Protein AF-A0A0D2JZW8-F1 (afdb_monomer_lite)

Foldseek 3Di:
DDDDDDDDDDDDPDPPPPPPPPPPPPPDDDDQVRVLVVLLVVLLVVLVVLLVDLCQADPVRDGLADPVNVVLLVVLCVVCVVVVHDSVLVVLQVVLVVVSVVVSVVLNVQSVPQPHNVSNVPSDSHNVVCCCCEDCVHPPRYRSSDDSVVSVPPDD

Organism: NCBI:txid1429043

Structure (mmCIF, N/CA/C/O backbone):
data_AF-A0A0D2JZW8-F1
#
_entry.id   AF-A0A0D2JZW8-F1
#
loop_
_atom_site.group_PDB
_atom_site.id
_atom_site.type_symbol
_atom_site.label_atom_id
_atom_site.label_alt_id
_atom_site.label_comp_id
_atom_site.label_asym_id
_atom_site.label_entity_id
_atom_site.label_seq_id
_atom_site.pdbx_PDB_ins_code
_atom_site.Cartn_x
_atom_site.Cartn_y
_atom_site.Cartn_z
_atom_site.occupancy
_atom_site.B_iso_or_equiv
_atom_site.auth_seq_id
_atom_site.auth_comp_id
_atom_site.auth_asym_id
_atom_site.auth_atom_id
_atom_site.pdbx_PDB_model_num
ATOM 1 N N . MET A 1 1 ? 31.793 29.387 65.805 1.00 38.59 1 MET A N 1
ATOM 2 C CA . MET A 1 1 ? 32.118 28.558 64.625 1.00 38.59 1 MET A CA 1
ATOM 3 C C . MET A 1 1 ? 31.469 27.210 64.908 1.00 38.59 1 MET A C 1
ATOM 5 O O . MET A 1 1 ? 31.681 26.719 66.008 1.00 38.59 1 MET A O 1
ATOM 9 N N . LEU A 1 2 ? 30.451 26.780 64.154 1.00 31.92 2 LEU A N 1
ATOM 10 C CA . LEU A 1 2 ? 30.556 26.273 62.768 1.00 31.92 2 LEU A CA 1
ATOM 11 C C . LEU A 1 2 ? 31.559 25.096 62.737 1.00 31.92 2 LEU A C 1
ATOM 13 O O . LEU A 1 2 ? 32.706 25.337 63.101 1.00 31.92 2 LEU A O 1
ATOM 17 N N . ASP A 1 3 ? 31.277 23.843 62.361 1.00 39.56 3 ASP A N 1
ATOM 18 C CA . ASP A 1 3 ? 30.079 23.131 61.852 1.00 39.56 3 ASP A CA 1
ATOM 19 C C . ASP A 1 3 ? 30.325 21.589 62.016 1.00 39.56 3 ASP A C 1
ATOM 21 O O . ASP A 1 3 ? 31.426 21.223 62.424 1.00 39.56 3 ASP A O 1
ATOM 25 N N . LEU A 1 4 ? 29.439 20.599 61.774 1.00 37.00 4 LEU A N 1
ATOM 26 C CA . LEU A 1 4 ? 28.084 20.517 61.186 1.00 37.00 4 LEU A CA 1
ATOM 27 C C . LEU A 1 4 ? 27.310 19.268 61.736 1.00 37.00 4 LEU A C 1
ATOM 29 O O . LEU A 1 4 ? 27.932 18.340 62.237 1.00 37.00 4 LEU A O 1
ATOM 33 N N . VAL A 1 5 ? 25.977 19.216 61.550 1.00 43.84 5 VAL A N 1
ATOM 34 C CA . VAL A 1 5 ? 25.106 18.022 61.295 1.00 43.84 5 VAL A CA 1
ATOM 35 C C . VAL A 1 5 ? 25.208 16.746 62.184 1.00 43.84 5 VAL A C 1
ATOM 37 O O . VAL A 1 5 ? 26.051 15.878 62.000 1.00 43.84 5 VAL A O 1
ATOM 40 N N . LEU A 1 6 ? 24.199 16.622 63.067 1.00 39.12 6 LEU A N 1
ATOM 41 C CA . LEU A 1 6 ? 23.318 15.457 63.349 1.00 39.12 6 LEU A CA 1
ATOM 42 C C . LEU A 1 6 ? 23.963 14.054 63.468 1.00 39.12 6 LEU A C 1
ATOM 44 O O . LEU A 1 6 ? 24.331 13.424 62.486 1.00 39.12 6 LEU A O 1
ATOM 48 N N . GLN A 1 7 ? 24.110 13.525 64.686 1.00 37.97 7 GLN A N 1
ATOM 49 C CA . GLN A 1 7 ? 23.091 12.708 65.388 1.00 37.97 7 GLN A CA 1
ATOM 50 C C . GLN A 1 7 ? 22.785 11.332 64.752 1.00 37.97 7 GLN A C 1
ATOM 52 O O . GLN A 1 7 ? 21.850 11.162 63.980 1.00 37.97 7 GLN A O 1
ATOM 57 N N . HIS A 1 8 ? 23.593 10.356 65.188 1.00 37.50 8 HIS A N 1
ATOM 58 C CA . HIS A 1 8 ? 23.251 8.993 65.642 1.00 37.50 8 HIS A CA 1
ATOM 59 C C . HIS A 1 8 ? 21.761 8.627 65.855 1.00 37.50 8 HIS A C 1
ATOM 61 O O . HIS A 1 8 ? 20.973 9.492 66.233 1.00 37.50 8 HIS A O 1
ATOM 67 N N . PRO A 1 9 ? 21.473 7.323 66.043 1.00 52.78 9 PRO A N 1
ATOM 68 C CA . PRO A 1 9 ? 21.852 6.146 65.255 1.00 52.78 9 PRO A CA 1
ATOM 69 C C . PRO A 1 9 ? 20.546 5.405 64.861 1.00 52.78 9 PRO A C 1
ATOM 71 O O . PRO A 1 9 ? 19.510 6.050 64.765 1.00 52.78 9 PRO A O 1
ATOM 74 N N . PHE A 1 10 ? 20.589 4.086 64.640 1.00 37.38 10 PHE A N 1
ATOM 75 C CA . PHE A 1 10 ? 19.633 3.064 65.127 1.00 37.38 10 PHE A CA 1
ATOM 76 C C . PHE A 1 10 ? 19.598 1.870 64.168 1.00 37.38 10 PHE A C 1
ATOM 78 O O . PHE A 1 10 ? 18.915 1.880 63.146 1.00 37.38 10 PHE A O 1
ATOM 85 N N . ASP A 1 11 ? 20.316 0.815 64.551 1.00 46.56 11 ASP A N 1
ATOM 86 C CA . ASP A 1 11 ? 19.950 -0.539 64.159 1.00 46.56 11 ASP A CA 1
ATOM 87 C C . ASP A 1 11 ? 18.600 -0.877 64.800 1.00 46.56 11 ASP A C 1
ATOM 89 O O . ASP A 1 11 ? 18.509 -0.950 66.023 1.00 46.56 11 ASP A O 1
ATOM 93 N N . ASP A 1 12 ? 17.575 -1.104 63.981 1.00 36.34 12 ASP A N 1
ATOM 94 C CA . ASP A 1 12 ? 16.521 -2.069 64.304 1.00 36.34 12 ASP A CA 1
ATOM 95 C C . ASP A 1 12 ? 15.797 -2.491 63.014 1.00 36.34 12 ASP A C 1
ATOM 97 O O . ASP A 1 12 ? 14.763 -1.941 62.622 1.00 36.34 12 ASP A O 1
ATOM 101 N N . TYR A 1 13 ? 16.364 -3.476 62.306 1.00 37.59 13 TYR A N 1
ATOM 102 C CA . TYR A 1 13 ? 15.715 -4.121 61.157 1.00 37.59 13 TYR A CA 1
ATOM 103 C C . TYR A 1 13 ? 14.572 -5.029 61.634 1.00 37.59 13 TYR A C 1
ATOM 105 O O . TYR A 1 13 ? 14.611 -6.255 61.505 1.00 37.59 13 TYR A O 1
ATOM 113 N N . THR A 1 14 ? 13.519 -4.416 62.170 1.00 39.78 14 THR A N 1
ATOM 114 C CA . THR A 1 14 ? 12.247 -5.097 62.388 1.00 39.78 14 THR A CA 1
ATOM 115 C C . THR A 1 14 ? 11.601 -5.368 61.033 1.00 39.78 14 THR A C 1
ATOM 117 O O . THR A 1 14 ? 11.156 -4.470 60.318 1.00 39.78 14 THR A O 1
ATOM 120 N N . TYR A 1 15 ? 11.568 -6.651 60.673 1.00 38.84 15 TYR A N 1
ATOM 121 C CA . TYR A 1 15 ? 10.863 -7.181 59.511 1.00 38.84 15 TYR A CA 1
ATOM 122 C C . TYR A 1 15 ? 9.346 -7.003 59.705 1.00 38.84 15 TYR A C 1
ATOM 124 O O . TYR A 1 15 ? 8.626 -7.945 60.032 1.00 38.84 15 TYR A O 1
ATOM 132 N N . ASN A 1 16 ? 8.839 -5.786 59.501 1.00 42.66 16 ASN A N 1
ATOM 133 C CA . ASN A 1 16 ? 7.406 -5.563 59.369 1.00 42.66 16 ASN A CA 1
ATOM 134 C C . ASN A 1 16 ? 6.958 -6.144 58.025 1.00 42.66 16 ASN A C 1
ATOM 136 O O . ASN A 1 16 ? 6.918 -5.460 57.001 1.00 42.66 16 ASN A O 1
ATOM 140 N N . GLN A 1 17 ? 6.609 -7.432 58.051 1.00 42.16 17 GLN A N 1
ATOM 141 C CA . GLN A 1 17 ? 5.757 -8.055 57.049 1.00 42.16 17 GLN A CA 1
ATOM 142 C C . GLN A 1 17 ? 4.388 -7.371 57.088 1.00 42.16 17 GLN A C 1
ATOM 144 O O . GLN A 1 17 ? 3.435 -7.868 57.683 1.00 42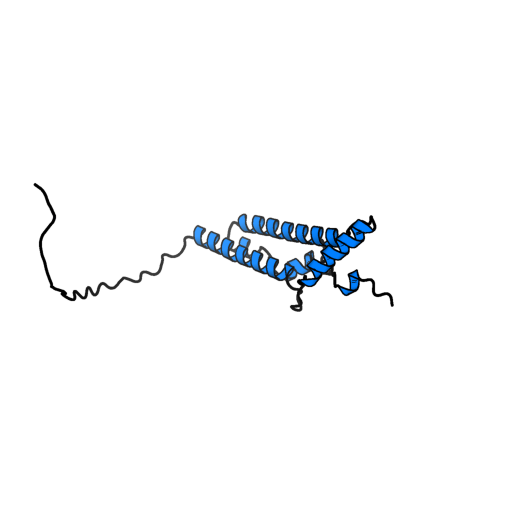.16 17 GLN A O 1
ATOM 149 N N . ILE A 1 18 ? 4.283 -6.218 56.429 1.00 44.34 18 ILE A N 1
ATOM 150 C CA . ILE A 1 18 ? 2.992 -5.706 55.998 1.00 44.34 18 ILE A CA 1
ATOM 151 C C . ILE A 1 18 ? 2.553 -6.638 54.871 1.00 44.34 18 ILE A C 1
ATOM 153 O O . ILE A 1 18 ? 2.860 -6.416 53.701 1.00 44.34 18 ILE A O 1
ATOM 157 N N . THR A 1 19 ? 1.826 -7.696 55.237 1.00 47.22 19 THR A N 1
ATOM 158 C CA . THR A 1 19 ? 0.921 -8.419 54.338 1.00 47.22 19 THR A CA 1
ATOM 159 C C . THR A 1 19 ? -0.238 -7.494 53.976 1.00 47.22 19 THR A C 1
ATOM 161 O O . THR A 1 19 ? -1.388 -7.716 54.346 1.00 47.22 19 THR A O 1
ATOM 164 N N . GLY A 1 20 ? 0.093 -6.404 53.289 1.00 41.12 20 GLY A N 1
ATOM 165 C CA . GLY A 1 20 ? -0.846 -5.661 52.486 1.00 41.12 20 GLY A CA 1
ATOM 166 C C . GLY A 1 20 ? -1.006 -6.464 51.216 1.00 41.12 20 GLY A C 1
ATOM 167 O O . GLY A 1 20 ? -0.105 -6.477 50.376 1.00 41.12 20 GLY A O 1
ATOM 168 N N . GLU A 1 21 ? -2.132 -7.157 51.097 1.00 45.88 21 GLU A N 1
ATOM 169 C CA . GLU A 1 21 ? -2.615 -7.576 49.794 1.00 45.88 21 GLU A CA 1
ATOM 170 C C . GLU A 1 21 ? -2.668 -6.307 48.940 1.00 45.88 21 GLU A C 1
ATOM 172 O O . GLU A 1 21 ? -3.488 -5.417 49.170 1.00 45.88 21 GLU A O 1
ATOM 177 N N . LEU A 1 22 ? -1.742 -6.182 47.986 1.00 51.25 22 LEU A N 1
ATOM 178 C CA . LEU A 1 22 ? -1.951 -5.283 46.866 1.00 51.25 22 LEU A CA 1
ATOM 179 C C . LEU A 1 22 ? -3.171 -5.854 46.159 1.00 51.25 22 LEU A C 1
ATOM 181 O O . LEU A 1 22 ? -3.031 -6.813 45.399 1.00 51.25 22 LEU A O 1
ATOM 185 N N . GLU A 1 23 ? -4.354 -5.314 46.477 1.00 48.72 23 GLU A N 1
ATOM 186 C CA . GLU A 1 23 ? -5.586 -5.586 45.750 1.00 48.72 23 GLU A CA 1
ATOM 187 C C . GLU A 1 23 ? -5.254 -5.393 44.279 1.00 48.72 23 GLU A C 1
ATOM 189 O O . GLU A 1 23 ? -5.104 -4.267 43.791 1.00 48.72 23 GLU A O 1
ATOM 194 N N . HIS A 1 24 ? -5.084 -6.516 43.583 1.00 53.22 24 HIS A N 1
ATOM 195 C CA . HIS A 1 24 ? -4.693 -6.540 42.188 1.00 53.22 24 HIS A CA 1
ATOM 196 C C . HIS A 1 24 ? -5.953 -6.268 41.366 1.00 53.22 24 HIS A C 1
ATOM 198 O O . HIS A 1 24 ? -6.404 -7.095 40.575 1.00 53.22 24 HIS A O 1
ATOM 204 N N . THR A 1 25 ? -6.548 -5.102 41.629 1.00 50.94 25 THR A N 1
ATOM 205 C CA . THR A 1 25 ? -7.696 -4.561 40.923 1.00 50.94 25 THR A CA 1
ATOM 206 C C . THR A 1 25 ? -7.370 -4.655 39.438 1.00 50.94 25 THR A C 1
ATOM 208 O O . THR A 1 25 ? -6.333 -4.134 39.003 1.00 50.94 25 THR A O 1
ATOM 211 N N . PRO A 1 26 ? -8.171 -5.395 38.650 1.00 67.44 26 PRO A N 1
ATOM 212 C CA . PRO A 1 26 ? -7.948 -5.438 37.220 1.00 67.44 26 PRO A CA 1
ATOM 213 C C . PRO A 1 26 ? -8.017 -3.996 36.701 1.00 67.44 26 PRO A C 1
ATOM 215 O O . PRO A 1 26 ? -8.840 -3.216 37.195 1.00 67.44 26 PRO A O 1
ATOM 218 N N . PRO A 1 27 ? -7.144 -3.607 35.753 1.00 71.56 27 PRO A N 1
ATOM 219 C CA . PRO A 1 27 ? -7.168 -2.256 35.215 1.00 71.56 27 PRO A CA 1
ATOM 220 C C . PRO A 1 27 ? -8.583 -1.945 34.708 1.00 71.56 27 PRO A C 1
ATOM 222 O O . PRO A 1 27 ? -9.200 -2.826 34.101 1.00 71.56 27 PRO A O 1
ATOM 225 N N . PRO A 1 28 ? -9.112 -0.734 34.969 1.00 76.75 28 PRO A N 1
ATOM 226 C CA . PRO A 1 28 ? -10.486 -0.398 34.624 1.00 76.75 28 PRO A CA 1
ATOM 227 C C . PRO A 1 28 ? -10.730 -0.631 33.133 1.00 76.75 28 PRO A C 1
ATOM 229 O O . PRO A 1 28 ? -9.876 -0.315 32.299 1.00 76.75 28 PRO A O 1
ATOM 232 N N . GLU A 1 29 ? -11.892 -1.198 32.804 1.00 81.56 29 GLU A N 1
ATOM 233 C CA . GLU A 1 29 ? -12.256 -1.445 31.411 1.00 81.56 29 GLU A CA 1
ATOM 234 C C . GLU A 1 29 ? -12.252 -0.125 30.619 1.00 81.56 29 GLU A C 1
ATOM 236 O O . GLU A 1 29 ? -12.733 0.897 31.122 1.00 81.56 29 GLU A O 1
ATOM 241 N N . PRO A 1 30 ? -11.707 -0.114 29.389 1.00 84.62 30 PRO A N 1
ATOM 242 C CA . PRO A 1 30 ? -11.635 1.099 28.590 1.00 84.62 30 PRO A CA 1
ATOM 243 C C . PRO A 1 30 ? -13.041 1.594 28.252 1.00 84.62 30 PRO A C 1
ATOM 245 O O . PRO A 1 30 ? -13.912 0.820 27.848 1.00 84.62 30 PRO A O 1
ATOM 248 N N . THR A 1 31 ? -13.250 2.907 28.335 1.00 91.69 31 THR A N 1
ATOM 249 C CA . THR A 1 31 ? -14.506 3.517 27.887 1.00 91.69 31 THR A CA 1
ATOM 250 C C . THR A 1 31 ? -14.751 3.233 26.396 1.00 91.69 31 THR A C 1
ATOM 252 O O . THR A 1 31 ? -13.797 3.016 25.640 1.00 91.69 31 THR A O 1
ATOM 255 N N . PRO A 1 32 ? -16.001 3.305 25.895 1.00 90.50 32 PRO A N 1
ATOM 256 C CA . PRO A 1 32 ? -16.288 3.078 24.475 1.00 90.50 32 PRO A CA 1
ATOM 257 C C . PRO A 1 32 ? -15.469 3.964 23.518 1.00 90.50 32 PRO A C 1
ATOM 259 O O . PRO A 1 32 ? -15.107 3.529 22.424 1.00 90.50 32 PRO A O 1
ATOM 262 N N . ALA A 1 33 ? -15.129 5.189 23.936 1.00 89.31 33 ALA A N 1
ATOM 263 C CA . ALA A 1 33 ? -14.280 6.099 23.169 1.00 89.31 33 ALA A CA 1
ATOM 264 C C . ALA A 1 33 ? -12.808 5.642 23.133 1.00 89.31 33 ALA A C 1
ATOM 266 O O . ALA A 1 33 ? -12.169 5.694 22.079 1.00 89.31 33 ALA A O 1
ATOM 267 N N . GLU A 1 34 ? -12.274 5.155 24.255 1.00 91.88 34 GLU A N 1
ATOM 268 C CA . GLU A 1 34 ? -10.914 4.612 24.344 1.00 91.88 34 GLU A CA 1
ATOM 269 C C . GLU A 1 34 ? -10.790 3.283 23.597 1.00 91.88 34 GLU A C 1
ATOM 271 O O . GLU A 1 34 ? -9.835 3.099 22.843 1.00 91.88 34 GLU A O 1
ATOM 276 N N . ALA A 1 35 ? -11.780 2.395 23.720 1.00 92.50 35 ALA A N 1
ATOM 277 C CA . ALA A 1 35 ? -11.860 1.155 22.954 1.00 92.50 35 ALA A CA 1
ATOM 278 C C . ALA A 1 35 ? -11.845 1.432 21.438 1.00 92.50 35 ALA A C 1
ATOM 280 O O . ALA A 1 35 ? -11.057 0.830 20.704 1.00 92.50 35 ALA A O 1
ATOM 281 N N . LEU A 1 36 ? -12.626 2.416 20.972 1.00 93.69 36 LEU A N 1
ATOM 282 C CA . LEU A 1 36 ? -12.626 2.849 19.572 1.00 93.69 36 LEU A CA 1
ATOM 283 C C . LEU A 1 36 ? -11.266 3.428 19.138 1.00 93.69 36 LEU A C 1
ATOM 285 O O . LEU A 1 36 ? -10.773 3.117 18.052 1.00 93.69 36 LEU A O 1
ATOM 289 N N . ALA A 1 37 ? -10.628 4.250 19.976 1.00 93.81 37 ALA A N 1
ATOM 290 C CA . ALA A 1 37 ? -9.306 4.813 19.691 1.00 93.81 37 ALA A CA 1
ATOM 291 C C . ALA A 1 37 ? -8.211 3.728 19.624 1.00 93.81 37 ALA A C 1
ATOM 293 O O . ALA A 1 37 ? -7.345 3.759 18.742 1.00 93.81 37 ALA A O 1
ATOM 294 N N . LEU A 1 38 ? -8.272 2.734 20.515 1.00 94.94 38 LEU A N 1
ATOM 295 C CA . LEU A 1 38 ? -7.401 1.559 20.512 1.00 94.94 38 LEU A CA 1
ATOM 296 C C . LEU A 1 38 ? -7.604 0.709 19.252 1.00 94.94 38 LEU A C 1
ATOM 298 O O . LEU A 1 38 ? -6.612 0.329 18.623 1.00 94.94 38 LEU A O 1
ATOM 302 N N . ALA A 1 39 ? -8.852 0.482 18.835 1.00 95.81 39 ALA A N 1
ATOM 303 C CA . ALA A 1 39 ? -9.179 -0.230 17.602 1.00 95.81 39 ALA A CA 1
ATOM 304 C C . ALA A 1 39 ? -8.636 0.493 16.356 1.00 95.81 39 ALA A C 1
ATOM 306 O O . ALA A 1 39 ? -7.935 -0.126 15.549 1.00 95.81 39 ALA A O 1
ATOM 307 N N . LYS A 1 40 ? -8.830 1.819 16.242 1.00 96.88 40 LYS A N 1
ATOM 308 C CA . LYS A 1 40 ? -8.228 2.633 15.165 1.00 96.88 40 LYS A CA 1
ATOM 309 C C . LYS A 1 40 ? -6.708 2.490 15.142 1.00 96.88 40 LYS A C 1
ATOM 311 O O . LYS A 1 40 ? -6.122 2.221 14.095 1.00 96.88 40 LYS A O 1
ATOM 316 N N . ARG A 1 41 ? -6.052 2.594 16.302 1.00 96.62 41 ARG A N 1
ATOM 317 C CA . ARG A 1 41 ? -4.592 2.443 16.426 1.00 96.62 41 ARG A CA 1
ATOM 318 C C . ARG A 1 41 ? -4.110 1.021 16.109 1.00 96.62 41 ARG A C 1
ATOM 320 O O . ARG A 1 41 ? -2.990 0.849 15.624 1.00 96.62 41 ARG A O 1
ATOM 327 N N . ALA A 1 42 ? -4.907 -0.010 16.380 1.00 97.25 42 ALA A N 1
ATOM 328 C CA . ALA A 1 42 ? -4.604 -1.387 15.995 1.00 97.25 42 ALA A CA 1
ATOM 329 C C . ALA A 1 42 ? -4.685 -1.568 14.471 1.00 97.25 42 ALA A C 1
ATOM 331 O O . ALA A 1 42 ? -3.686 -1.960 13.862 1.00 97.25 42 ALA A O 1
ATOM 332 N N . LYS A 1 43 ? -5.806 -1.174 13.855 1.00 97.69 43 LYS A N 1
ATOM 333 C CA . LYS A 1 43 ? -6.031 -1.255 12.403 1.00 97.69 43 LYS A CA 1
ATOM 334 C C . LYS A 1 43 ? -5.034 -0.397 11.612 1.00 97.69 43 LYS A C 1
ATOM 336 O O . LYS A 1 43 ? -4.536 -0.822 10.576 1.00 97.69 43 LYS A O 1
ATOM 341 N N . HIS A 1 44 ? -4.625 0.762 12.138 1.00 97.50 44 HIS A N 1
ATOM 342 C CA . HIS A 1 44 ? -3.606 1.614 11.504 1.00 97.50 44 HIS A CA 1
ATOM 343 C C . HIS A 1 44 ? -2.205 0.987 11.538 1.00 97.50 44 HIS A C 1
ATOM 345 O O . HIS A 1 44 ? -1.465 1.051 10.554 1.00 97.50 44 HIS A O 1
ATOM 351 N N . ARG A 1 45 ? -1.842 0.316 12.644 1.00 97.69 45 ARG A N 1
ATOM 352 C CA . ARG A 1 45 ? -0.606 -0.485 12.713 1.00 97.69 45 ARG A CA 1
ATOM 353 C C . ARG A 1 45 ? -0.641 -1.653 11.729 1.00 97.69 45 ARG A C 1
ATOM 355 O O . ARG A 1 45 ? 0.384 -1.951 11.124 1.00 97.69 45 ARG A O 1
ATOM 362 N N . GLU A 1 46 ? -1.795 -2.293 11.559 1.00 97.62 46 GLU A N 1
ATOM 363 C CA . GLU A 1 46 ? -1.999 -3.347 10.565 1.00 97.62 46 GLU A CA 1
ATOM 364 C C . GLU A 1 46 ? -1.823 -2.815 9.135 1.00 97.62 46 GLU A C 1
ATOM 366 O O . GLU A 1 46 ? -0.968 -3.331 8.421 1.00 97.62 46 GLU A O 1
ATOM 371 N N . LEU A 1 47 ? -2.495 -1.716 8.769 1.00 97.44 47 LEU A N 1
ATOM 372 C CA . LEU A 1 47 ? -2.350 -1.050 7.467 1.00 97.44 47 LEU A CA 1
ATOM 373 C C . LEU A 1 47 ? -0.880 -0.740 7.157 1.00 97.44 47 LEU A C 1
ATOM 375 O O . LEU A 1 47 ? -0.383 -1.059 6.078 1.00 97.44 47 LEU A O 1
ATOM 379 N N . LYS A 1 48 ? -0.153 -0.168 8.126 1.00 95.50 48 LYS A N 1
ATOM 380 C CA . LYS A 1 48 ? 1.277 0.121 7.973 1.00 95.50 48 LYS A CA 1
ATOM 381 C C . LYS A 1 48 ? 2.101 -1.147 7.720 1.00 95.50 48 LYS A C 1
ATOM 383 O O . LYS A 1 48 ? 2.978 -1.115 6.860 1.00 95.50 48 LYS A O 1
ATOM 388 N N . ARG A 1 49 ? 1.834 -2.253 8.430 1.00 96.44 49 ARG A N 1
ATOM 389 C CA . ARG A 1 49 ? 2.516 -3.541 8.194 1.00 96.44 49 ARG A CA 1
ATOM 390 C C . ARG A 1 49 ? 2.188 -4.107 6.815 1.00 96.44 49 ARG A C 1
ATOM 392 O O . ARG A 1 49 ? 3.108 -4.544 6.132 1.00 96.44 49 ARG A O 1
ATOM 399 N N . ASN A 1 50 ? 0.924 -4.065 6.397 1.00 95.69 50 ASN A N 1
ATOM 400 C CA . ASN A 1 50 ? 0.480 -4.626 5.122 1.00 95.69 50 ASN A CA 1
ATOM 401 C C . ASN A 1 50 ? 1.078 -3.842 3.946 1.00 95.69 50 ASN A C 1
ATOM 403 O O . ASN A 1 50 ? 1.702 -4.446 3.081 1.00 95.69 50 ASN A O 1
ATOM 407 N N . VAL A 1 51 ? 1.044 -2.505 3.977 1.00 92.69 51 VAL A N 1
ATOM 408 C CA . VAL A 1 51 ? 1.712 -1.662 2.965 1.00 92.69 51 VAL A CA 1
ATOM 409 C C . VAL A 1 51 ? 3.231 -1.876 2.959 1.00 92.69 51 VAL A C 1
ATOM 411 O O . VAL A 1 51 ? 3.830 -1.996 1.893 1.00 92.69 51 VAL A O 1
ATOM 414 N N . GLN A 1 52 ? 3.879 -1.994 4.125 1.00 90.31 52 GLN A N 1
ATOM 415 C CA . GLN A 1 52 ? 5.313 -2.310 4.189 1.00 90.31 52 GLN A CA 1
ATOM 416 C C . GLN A 1 52 ? 5.647 -3.708 3.652 1.00 90.31 52 GLN A C 1
ATOM 418 O O . GLN A 1 52 ? 6.712 -3.879 3.062 1.00 90.31 52 GLN A O 1
ATOM 423 N N . ARG A 1 53 ? 4.771 -4.700 3.851 1.00 91.50 53 ARG A N 1
ATOM 424 C CA . ARG A 1 53 ? 4.927 -6.057 3.314 1.00 91.50 53 ARG A CA 1
ATOM 425 C C . ARG A 1 53 ? 4.728 -6.069 1.800 1.00 91.50 53 ARG A C 1
ATOM 427 O O . ARG A 1 53 ? 5.609 -6.567 1.116 1.00 91.50 53 ARG A O 1
ATOM 434 N N . PHE A 1 54 ? 3.663 -5.448 1.301 1.00 91.06 54 PHE A N 1
ATOM 435 C CA . PHE A 1 54 ? 3.362 -5.296 -0.126 1.00 91.06 54 PHE A CA 1
ATOM 436 C C . PHE A 1 54 ? 4.504 -4.623 -0.911 1.00 91.06 54 PHE A C 1
ATOM 438 O O . PHE A 1 54 ? 4.916 -5.110 -1.961 1.00 91.06 54 PHE A O 1
ATOM 445 N N . ILE A 1 55 ? 5.082 -3.539 -0.372 1.00 86.38 55 ILE A N 1
ATOM 446 C CA . ILE A 1 55 ? 6.224 -2.851 -1.003 1.00 86.38 55 ILE A CA 1
ATOM 447 C C . ILE A 1 55 ? 7.479 -3.738 -1.045 1.00 86.38 55 ILE A C 1
ATOM 449 O O . ILE A 1 55 ? 8.307 -3.589 -1.937 1.00 86.38 55 ILE A O 1
ATOM 453 N N . ARG A 1 56 ? 7.657 -4.639 -0.073 1.00 84.44 56 ARG A N 1
ATOM 454 C CA . ARG A 1 56 ? 8.868 -5.466 0.049 1.00 84.44 56 ARG A CA 1
ATOM 455 C C . ARG A 1 56 ? 8.774 -6.802 -0.669 1.00 84.44 56 ARG A C 1
ATOM 457 O O . ARG A 1 56 ? 9.805 -7.285 -1.120 1.00 84.44 56 ARG A O 1
ATOM 464 N N . PHE A 1 57 ? 7.589 -7.398 -0.744 1.00 86.00 57 PHE A N 1
ATOM 465 C CA . PHE A 1 57 ? 7.404 -8.783 -1.161 1.00 86.00 57 PHE A CA 1
ATOM 466 C C . PHE A 1 57 ? 6.246 -8.924 -2.148 1.00 86.00 57 PHE A C 1
ATOM 468 O O . PHE A 1 57 ? 5.215 -8.265 -2.006 1.00 86.00 57 PHE A O 1
ATOM 475 N N . LYS A 1 58 ? 6.420 -9.821 -3.118 1.00 86.31 58 LYS A N 1
ATOM 476 C CA . LYS A 1 58 ? 5.346 -10.350 -3.960 1.00 86.31 58 LYS A CA 1
ATOM 477 C C . LYS A 1 58 ? 4.542 -11.418 -3.180 1.00 86.31 58 LYS A C 1
ATOM 479 O O . LYS A 1 58 ? 4.995 -11.870 -2.120 1.00 86.31 58 LYS A O 1
ATOM 484 N N . PRO A 1 59 ? 3.351 -11.839 -3.654 1.00 86.81 59 PRO A N 1
ATOM 485 C CA . PRO A 1 59 ? 2.520 -12.835 -2.961 1.00 86.81 59 PRO A CA 1
ATOM 486 C C . PRO A 1 59 ? 3.183 -14.205 -2.755 1.00 86.81 59 PRO A C 1
ATOM 488 O O . PRO A 1 59 ? 2.880 -14.887 -1.780 1.00 86.81 59 PRO A O 1
ATOM 491 N N . ASP A 1 60 ? 4.113 -14.584 -3.635 1.00 86.06 60 ASP A N 1
ATOM 492 C CA . ASP A 1 60 ? 4.934 -15.801 -3.546 1.00 86.06 60 ASP A CA 1
ATOM 493 C C . ASP A 1 60 ? 6.046 -15.726 -2.475 1.00 86.06 60 ASP A C 1
ATOM 495 O O . ASP A 1 60 ? 6.734 -16.713 -2.216 1.00 86.06 60 ASP A O 1
ATOM 499 N N . GLY A 1 61 ? 6.215 -14.569 -1.827 1.00 83.88 61 GLY A N 1
ATOM 500 C CA . GLY A 1 61 ? 7.254 -14.313 -0.835 1.00 83.88 61 GLY A CA 1
ATOM 501 C C . GLY A 1 61 ? 8.591 -13.854 -1.419 1.00 83.88 61 GLY A C 1
ATOM 502 O O . GLY A 1 61 ? 9.498 -13.556 -0.639 1.00 83.88 61 GLY A O 1
ATOM 503 N N . SER A 1 62 ? 8.730 -13.743 -2.746 1.00 81.38 62 SER A N 1
ATOM 504 C CA . SER A 1 62 ? 9.926 -13.169 -3.362 1.00 81.38 62 SER A CA 1
ATOM 505 C C . SER A 1 62 ? 10.039 -11.683 -3.018 1.00 81.38 62 SER A C 1
ATOM 507 O O . SER A 1 62 ? 9.037 -10.978 -2.868 1.00 81.38 62 SER A O 1
ATOM 509 N N . THR A 1 63 ? 11.262 -11.165 -2.913 1.00 80.25 63 THR A N 1
ATOM 510 C CA . THR A 1 63 ? 11.474 -9.723 -2.740 1.00 80.25 63 THR A CA 1
ATOM 511 C C . THR A 1 63 ? 11.013 -8.986 -4.002 1.00 80.25 63 THR A C 1
ATOM 513 O O . THR A 1 63 ? 11.366 -9.385 -5.109 1.00 80.25 63 THR A O 1
ATOM 516 N N . ARG A 1 64 ? 10.218 -7.922 -3.844 1.00 79.56 64 ARG A N 1
ATOM 517 C CA . ARG A 1 64 ? 9.715 -7.088 -4.951 1.00 79.56 64 ARG A CA 1
ATOM 518 C C . ARG A 1 64 ? 10.770 -6.084 -5.437 1.00 79.56 64 ARG A C 1
ATOM 520 O O . ARG A 1 64 ? 10.891 -5.852 -6.629 1.00 79.56 64 ARG A O 1
ATOM 527 N N . TYR A 1 65 ? 11.566 -5.550 -4.508 1.00 71.56 65 TYR A N 1
ATOM 528 C CA . TYR A 1 65 ? 12.723 -4.691 -4.776 1.00 71.56 65 TYR A CA 1
ATOM 529 C C . TYR A 1 65 ? 13.905 -5.179 -3.935 1.00 71.56 65 TYR A C 1
ATOM 531 O O . TYR A 1 65 ? 13.916 -4.954 -2.720 1.00 71.56 65 TYR A O 1
ATOM 539 N N . ASP A 1 66 ? 14.873 -5.870 -4.540 1.00 59.97 66 ASP A N 1
ATOM 540 C CA . ASP A 1 66 ? 16.094 -6.257 -3.829 1.00 59.97 66 ASP A CA 1
ATOM 541 C C . ASP A 1 66 ? 17.090 -5.083 -3.705 1.00 59.97 66 ASP A C 1
ATOM 543 O O . ASP A 1 66 ? 16.810 -3.937 -4.081 1.00 59.97 66 ASP A O 1
ATOM 547 N N . THR A 1 67 ? 18.234 -5.343 -3.071 1.00 53.81 67 THR A N 1
ATOM 548 C CA . THR A 1 67 ? 19.281 -4.329 -2.881 1.00 53.81 67 THR A CA 1
ATOM 549 C C . THR A 1 67 ? 19.948 -3.956 -4.204 1.00 53.81 67 THR A C 1
ATOM 551 O O . THR A 1 67 ? 20.279 -2.785 -4.404 1.00 53.81 67 THR A O 1
ATOM 554 N N . ASP A 1 68 ? 20.084 -4.921 -5.110 1.00 54.31 68 ASP A N 1
ATOM 555 C CA . ASP A 1 68 ? 20.773 -4.763 -6.385 1.00 54.31 68 ASP A CA 1
ATOM 556 C C . ASP A 1 68 ? 19.936 -3.894 -7.324 1.00 54.31 68 ASP A C 1
ATOM 558 O O . ASP A 1 68 ? 20.478 -3.000 -7.961 1.00 54.31 68 ASP A O 1
ATOM 562 N N . LEU A 1 69 ? 18.604 -4.015 -7.316 1.00 60.09 69 LEU A N 1
ATOM 563 C CA . LEU A 1 69 ? 17.705 -3.146 -8.078 1.00 60.09 69 LEU A CA 1
ATOM 564 C C . LEU A 1 69 ? 17.885 -1.658 -7.736 1.00 60.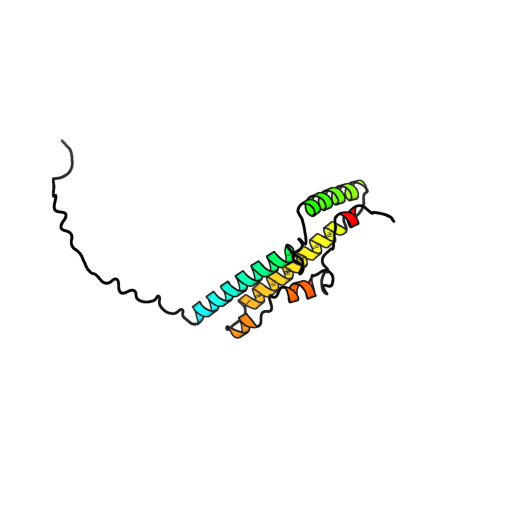09 69 LEU A C 1
ATOM 566 O O . LEU A 1 69 ? 17.709 -0.816 -8.610 1.00 60.09 69 LEU A O 1
ATOM 570 N N . LYS A 1 70 ? 18.284 -1.285 -6.512 1.00 61.25 70 LYS A N 1
ATOM 571 C CA . LYS A 1 70 ? 18.615 0.124 -6.216 1.00 61.25 70 LYS A CA 1
ATOM 572 C C . LYS A 1 70 ? 19.913 0.582 -6.868 1.00 61.25 70 LYS A C 1
ATOM 574 O O . LYS A 1 70 ? 19.987 1.745 -7.255 1.00 61.25 70 LYS A O 1
ATOM 579 N N . LEU A 1 71 ? 20.914 -0.291 -6.945 1.00 60.38 71 LEU A N 1
ATOM 580 C CA . LEU A 1 71 ? 22.186 -0.002 -7.607 1.00 60.38 71 LEU A CA 1
ATOM 581 C C . LEU A 1 71 ? 21.967 0.023 -9.123 1.00 60.38 71 LEU A C 1
ATOM 583 O O . LEU A 1 71 ? 22.127 1.071 -9.734 1.00 60.38 71 LEU A O 1
ATOM 587 N N . ASN A 1 72 ? 21.391 -1.043 -9.680 1.00 61.88 72 ASN A N 1
ATOM 588 C CA . ASN A 1 72 ? 21.058 -1.183 -11.097 1.00 61.88 72 ASN A CA 1
ATOM 589 C C . ASN A 1 72 ? 20.143 -0.058 -11.608 1.00 61.88 72 ASN A C 1
ATOM 591 O O . ASN A 1 72 ? 20.361 0.451 -12.701 1.00 61.88 72 ASN A O 1
ATOM 595 N N . LEU A 1 73 ? 19.141 0.388 -10.833 1.00 67.19 73 LEU A N 1
ATOM 596 C CA . LEU A 1 73 ? 18.311 1.535 -11.224 1.00 67.19 73 LEU A CA 1
ATOM 597 C C . LEU A 1 73 ? 19.121 2.841 -11.229 1.00 67.19 73 LEU A C 1
ATOM 599 O O . LEU A 1 73 ? 18.886 3.686 -12.085 1.00 67.19 73 LEU A O 1
ATOM 603 N N . MET A 1 74 ? 20.063 3.030 -10.299 1.00 69.44 74 MET A N 1
ATOM 604 C CA . MET A 1 74 ? 20.926 4.218 -10.260 1.00 69.44 74 MET A CA 1
ATOM 605 C C . MET A 1 74 ? 21.956 4.214 -11.394 1.00 69.44 74 MET A C 1
ATOM 607 O O . MET A 1 74 ? 22.132 5.249 -12.035 1.00 69.44 74 MET A O 1
ATOM 611 N N . ASP A 1 75 ? 22.566 3.067 -11.683 1.00 69.19 75 ASP A N 1
ATOM 612 C CA . ASP A 1 75 ? 23.521 2.891 -12.777 1.00 69.19 75 ASP A CA 1
ATOM 613 C C . ASP A 1 75 ? 22.821 3.104 -14.129 1.00 69.19 75 ASP A C 1
ATOM 615 O O . ASP A 1 75 ? 23.212 3.986 -14.890 1.00 69.19 75 ASP A O 1
ATOM 619 N N . TYR A 1 76 ? 21.669 2.463 -14.350 1.00 69.88 76 TYR A N 1
ATOM 620 C CA . TYR A 1 76 ? 20.827 2.666 -15.535 1.00 69.88 76 TYR A CA 1
ATOM 621 C C . TYR A 1 76 ? 20.301 4.111 -15.680 1.00 69.88 76 TYR A C 1
ATOM 623 O O . TYR A 1 76 ? 20.180 4.640 -16.789 1.00 69.88 76 TYR A O 1
ATOM 631 N N . ILE A 1 77 ? 19.990 4.800 -14.570 1.00 72.12 77 ILE A N 1
ATOM 632 C CA . ILE A 1 77 ? 19.677 6.241 -14.590 1.00 72.12 77 ILE A CA 1
ATOM 633 C C . ILE A 1 77 ? 20.885 7.049 -15.084 1.00 72.12 77 ILE A C 1
ATOM 635 O O . ILE A 1 77 ? 20.694 8.023 -15.815 1.00 72.12 77 ILE A O 1
ATOM 639 N N . ASN A 1 78 ? 22.099 6.706 -14.652 1.00 74.31 78 ASN A N 1
ATOM 640 C CA . ASN A 1 78 ? 23.312 7.422 -15.036 1.00 74.31 78 ASN A CA 1
ATOM 641 C C . ASN A 1 78 ? 23.641 7.171 -16.514 1.00 74.31 78 ASN A C 1
ATOM 643 O O . ASN A 1 78 ? 23.756 8.143 -17.256 1.00 74.31 78 ASN A O 1
ATOM 647 N N . GLU A 1 79 ? 23.624 5.916 -16.970 1.00 74.19 79 GLU A N 1
ATOM 648 C CA . GLU A 1 79 ? 23.781 5.549 -18.385 1.00 74.19 79 GLU A CA 1
ATOM 649 C C . GLU A 1 79 ? 22.779 6.285 -19.287 1.00 74.19 79 GLU A C 1
ATOM 651 O O . GLU A 1 79 ? 23.159 6.890 -20.291 1.00 74.19 79 GLU A O 1
ATOM 656 N N . ARG A 1 80 ? 21.487 6.322 -18.920 1.00 75.06 80 ARG A N 1
ATOM 657 C CA . ARG A 1 80 ? 20.488 7.055 -19.718 1.00 75.06 80 ARG A CA 1
ATOM 658 C C . ARG A 1 80 ? 20.696 8.564 -19.695 1.00 75.06 80 ARG A C 1
ATOM 660 O O . ARG A 1 80 ? 20.489 9.189 -20.730 1.00 75.06 80 ARG A O 1
ATOM 667 N N . LYS A 1 81 ? 21.131 9.159 -18.579 1.00 76.19 81 LYS A N 1
ATOM 668 C CA . LYS A 1 81 ? 21.494 10.588 -18.539 1.00 76.19 81 LYS A CA 1
ATOM 669 C C . LYS A 1 81 ? 22.683 10.893 -19.446 1.00 76.19 81 LYS A C 1
ATOM 671 O O . LYS A 1 81 ? 22.632 11.885 -20.167 1.00 76.19 81 LYS A O 1
ATOM 676 N N . GLU A 1 82 ? 23.716 10.053 -19.426 1.00 81.56 82 GLU A N 1
ATOM 677 C CA . GLU A 1 82 ? 24.891 10.175 -20.298 1.00 81.56 82 GLU A CA 1
ATOM 678 C C . GLU A 1 82 ? 24.507 10.026 -21.778 1.00 81.56 82 GLU A C 1
ATOM 680 O O . GLU A 1 82 ? 24.974 10.792 -22.617 1.00 81.56 82 GLU A O 1
ATOM 685 N N . ALA A 1 83 ? 23.557 9.139 -22.087 1.00 77.81 83 ALA A N 1
ATOM 686 C CA . ALA A 1 83 ? 22.966 8.986 -23.418 1.00 77.81 83 ALA A CA 1
ATOM 687 C C . ALA A 1 83 ? 21.931 10.074 -23.801 1.00 77.81 83 ALA A C 1
ATOM 689 O O . ALA A 1 83 ? 21.364 10.018 -24.893 1.00 77.81 83 ALA A O 1
ATOM 690 N N . GLY A 1 84 ? 21.629 11.044 -22.927 1.00 76.56 84 GLY A N 1
ATOM 691 C CA . GLY A 1 84 ? 20.605 12.075 -23.167 1.00 76.56 84 GLY A CA 1
ATOM 692 C C . GLY A 1 84 ? 19.157 11.554 -23.205 1.00 76.56 84 GLY A C 1
ATOM 693 O O . GLY A 1 84 ? 18.257 12.236 -23.697 1.00 76.56 84 GLY A O 1
ATOM 694 N N . LEU A 1 85 ? 18.915 10.345 -22.697 1.00 69.31 85 LEU A N 1
ATOM 695 C CA . LEU A 1 85 ? 17.633 9.647 -22.706 1.00 69.31 85 LEU A CA 1
ATOM 696 C C . LEU A 1 85 ? 16.854 9.845 -21.395 1.00 69.31 85 LEU A C 1
ATOM 698 O O . LEU A 1 85 ? 17.411 9.881 -20.300 1.00 69.31 85 LEU A O 1
ATOM 702 N N . SER A 1 86 ? 15.521 9.884 -21.491 1.00 64.19 86 SER A N 1
ATOM 703 C CA . SER A 1 86 ? 14.644 9.958 -20.311 1.00 64.19 86 SER A CA 1
ATOM 704 C C . SER A 1 86 ? 14.770 8.704 -19.418 1.00 64.19 86 SER A C 1
ATOM 706 O O . SER A 1 86 ? 14.757 7.592 -19.964 1.00 64.19 86 SER A O 1
ATOM 708 N N . PRO A 1 87 ? 14.851 8.828 -18.075 1.00 63.31 87 PRO A N 1
ATOM 709 C CA . PRO A 1 87 ? 15.011 7.714 -17.133 1.00 63.31 87 PRO A CA 1
ATOM 710 C C . PRO A 1 87 ? 13.678 6.992 -16.830 1.00 63.31 87 PRO A C 1
ATOM 712 O O . PRO A 1 87 ? 13.311 6.784 -15.673 1.00 63.31 87 PRO A O 1
ATOM 715 N N . ALA A 1 88 ? 12.947 6.591 -17.875 1.00 68.06 88 ALA A N 1
ATOM 716 C CA . ALA A 1 88 ? 11.556 6.135 -17.783 1.00 68.06 88 ALA A CA 1
ATOM 717 C C . ALA A 1 88 ? 11.265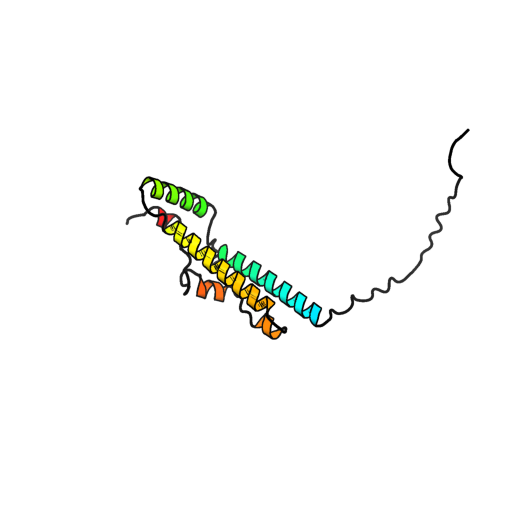 5.029 -16.733 1.00 68.06 88 ALA A C 1
ATOM 719 O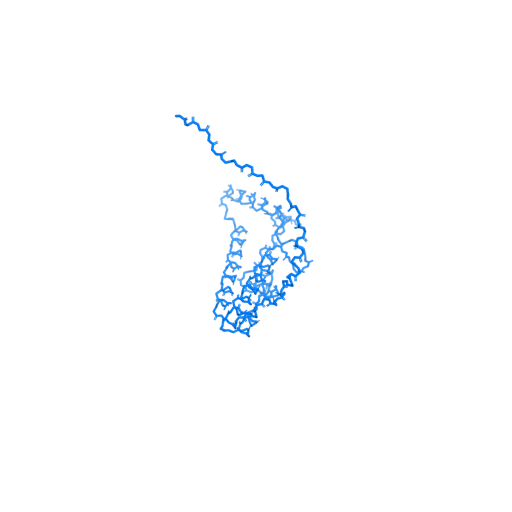 O . ALA A 1 88 ? 10.254 5.151 -16.039 1.00 68.06 88 ALA A O 1
ATOM 720 N N . PRO A 1 89 ? 12.116 4.000 -16.514 1.00 69.81 89 PRO A N 1
ATOM 721 C CA . PRO A 1 89 ? 11.888 3.010 -15.453 1.00 69.81 89 PRO A CA 1
ATOM 722 C C . PRO A 1 89 ? 11.962 3.601 -14.039 1.00 69.81 89 PRO A C 1
ATOM 724 O O . PRO A 1 89 ? 11.186 3.220 -13.164 1.00 69.81 89 PRO A O 1
ATOM 727 N N . ALA A 1 90 ? 12.833 4.586 -13.804 1.00 70.31 90 ALA A N 1
ATOM 728 C CA . ALA A 1 90 ? 12.913 5.265 -12.513 1.00 70.31 90 ALA A CA 1
ATOM 729 C C . ALA A 1 90 ? 11.700 6.171 -12.260 1.00 70.31 90 ALA A C 1
ATOM 731 O O . ALA A 1 90 ? 11.260 6.309 -11.114 1.00 70.31 90 ALA A O 1
ATOM 732 N N . ASP A 1 91 ? 11.133 6.755 -13.317 1.00 73.81 91 ASP A N 1
ATOM 733 C CA . ASP A 1 91 ? 9.872 7.491 -13.234 1.00 73.81 91 ASP A CA 1
ATOM 734 C C . ASP A 1 91 ? 8.680 6.553 -12.997 1.00 73.81 91 ASP A C 1
ATOM 736 O O . ASP A 1 91 ? 7.815 6.889 -12.186 1.00 73.81 91 ASP A O 1
ATOM 740 N N . ALA A 1 92 ? 8.671 5.352 -13.587 1.00 74.75 92 ALA A N 1
ATOM 741 C CA . ALA A 1 92 ? 7.672 4.316 -13.309 1.00 74.75 92 ALA A CA 1
ATOM 742 C C . ALA A 1 92 ? 7.705 3.862 -11.836 1.00 74.75 92 ALA A C 1
ATOM 744 O O . ALA A 1 92 ? 6.683 3.936 -11.152 1.00 74.75 92 ALA A O 1
ATOM 745 N N . VAL A 1 93 ? 8.883 3.514 -11.297 1.00 77.75 93 VAL A N 1
ATOM 746 C CA . VAL A 1 93 ? 9.072 3.193 -9.862 1.00 77.75 93 VAL A CA 1
ATOM 747 C C . VAL A 1 93 ? 8.636 4.355 -8.970 1.00 77.75 93 VAL A C 1
ATOM 749 O O . VAL A 1 93 ? 7.920 4.169 -7.985 1.00 77.75 93 VAL A O 1
ATOM 752 N N . ARG A 1 94 ? 9.007 5.590 -9.321 1.00 78.25 94 ARG A N 1
ATOM 753 C CA . ARG A 1 94 ? 8.614 6.789 -8.568 1.00 78.25 94 ARG A CA 1
ATOM 754 C C . ARG A 1 94 ? 7.103 7.027 -8.597 1.00 78.25 94 ARG A C 1
ATOM 756 O O . ARG A 1 94 ? 6.548 7.440 -7.577 1.00 78.25 94 ARG A O 1
ATOM 763 N N . ALA A 1 95 ? 6.445 6.803 -9.732 1.00 81.81 95 ALA A N 1
ATOM 764 C CA . ALA A 1 95 ? 4.999 6.932 -9.879 1.00 81.81 95 ALA A CA 1
ATOM 765 C C . ALA A 1 95 ? 4.261 5.858 -9.068 1.00 81.81 95 ALA A C 1
ATOM 767 O O . ALA A 1 95 ? 3.353 6.193 -8.306 1.00 81.81 95 ALA A O 1
ATOM 768 N N . TRP A 1 96 ? 4.716 4.605 -9.146 1.00 87.00 96 TRP A N 1
ATOM 769 C CA . TRP A 1 96 ? 4.178 3.482 -8.383 1.00 87.00 96 TRP A CA 1
ATOM 770 C C . TRP A 1 96 ? 4.265 3.714 -6.868 1.00 87.00 96 TRP A C 1
ATOM 772 O O . TRP A 1 96 ? 3.242 3.717 -6.181 1.00 87.00 96 TRP A O 1
ATOM 782 N N . ILE A 1 97 ? 5.454 4.052 -6.346 1.00 85.50 97 ILE A N 1
ATOM 783 C CA . ILE A 1 97 ? 5.642 4.365 -4.917 1.00 85.50 97 ILE A CA 1
ATOM 784 C C . ILE A 1 97 ? 4.719 5.514 -4.481 1.00 85.50 97 ILE A C 1
ATOM 786 O O . ILE A 1 97 ? 4.095 5.436 -3.419 1.00 85.50 97 ILE A O 1
ATOM 790 N N . LYS A 1 98 ? 4.591 6.576 -5.290 1.00 87.81 98 LYS A N 1
ATOM 791 C CA . LYS A 1 98 ? 3.684 7.700 -4.998 1.00 87.81 98 LYS A CA 1
ATOM 792 C C . LYS A 1 98 ? 2.214 7.276 -4.962 1.00 87.81 98 LYS A C 1
ATOM 794 O O . LYS A 1 98 ? 1.479 7.781 -4.115 1.00 87.81 98 LYS A O 1
ATOM 799 N N . ALA A 1 99 ? 1.787 6.371 -5.843 1.00 90.75 99 ALA A N 1
ATOM 800 C CA . ALA A 1 99 ? 0.415 5.870 -5.890 1.00 90.75 99 ALA A CA 1
ATOM 801 C C . ALA A 1 99 ? 0.077 5.031 -4.644 1.00 90.75 99 ALA A C 1
ATOM 803 O O . ALA A 1 99 ? -0.931 5.289 -3.985 1.00 90.75 99 ALA A O 1
ATOM 804 N N . VAL A 1 100 ? 0.978 4.128 -4.240 1.00 92.19 100 VAL A N 1
ATOM 805 C CA . VAL A 1 100 ? 0.857 3.331 -3.002 1.00 92.19 100 VAL A CA 1
ATOM 806 C C . VAL A 1 100 ? 0.852 4.231 -1.754 1.00 92.19 100 VAL A C 1
ATOM 808 O O . VAL A 1 100 ? 0.061 4.031 -0.832 1.00 92.19 100 VAL A O 1
ATOM 811 N N . GLN A 1 101 ? 1.685 5.280 -1.726 1.00 91.19 101 GLN A N 1
ATOM 812 C CA . GLN A 1 101 ? 1.669 6.303 -0.668 1.00 91.19 101 GLN A CA 1
ATOM 813 C C . GLN A 1 101 ? 0.402 7.177 -0.679 1.00 91.19 101 GLN A C 1
ATOM 815 O O . GLN A 1 101 ? 0.045 7.744 0.356 1.00 91.19 101 GLN A O 1
ATOM 820 N N . GLY A 1 102 ? -0.259 7.335 -1.829 1.00 94.56 102 GLY A N 1
ATOM 821 C CA . GLY A 1 102 ? -1.597 7.918 -1.944 1.00 94.56 102 GLY A CA 1
ATOM 822 C C . GLY A 1 102 ? -2.615 7.062 -1.201 1.00 94.56 102 GLY A C 1
ATOM 823 O O . GLY A 1 102 ? -3.133 7.494 -0.177 1.00 94.56 102 GLY A O 1
ATOM 824 N N . GLU A 1 103 ? -2.774 5.806 -1.624 1.00 96.75 103 GLU A N 1
ATOM 825 C CA . GLU A 1 103 ? -3.733 4.867 -1.026 1.00 96.75 103 GLU A CA 1
ATOM 826 C C . GLU A 1 103 ? -3.525 4.693 0.488 1.00 96.75 103 GLU A C 1
ATOM 828 O O . GLU A 1 103 ? -4.486 4.708 1.251 1.00 96.75 103 GLU A O 1
ATOM 833 N N . TYR A 1 104 ? -2.276 4.601 0.962 1.00 96.75 104 TYR A N 1
ATOM 834 C CA . TYR A 1 104 ? -1.995 4.539 2.402 1.00 96.75 104 TYR A CA 1
ATOM 835 C C . TYR A 1 104 ? -2.542 5.757 3.170 1.00 96.75 104 TYR A C 1
ATOM 837 O O . TYR A 1 104 ? -3.041 5.607 4.290 1.00 96.75 104 TYR A O 1
ATOM 845 N N . ARG A 1 105 ? -2.446 6.965 2.596 1.00 97.62 105 ARG A N 1
ATOM 846 C CA . ARG A 1 105 ? -2.992 8.188 3.206 1.00 97.62 105 ARG A CA 1
ATOM 847 C C . ARG A 1 105 ? -4.516 8.179 3.166 1.00 97.62 105 ARG A C 1
ATOM 849 O O . ARG A 1 105 ? -5.125 8.442 4.199 1.00 97.62 105 ARG A O 1
ATOM 856 N N . ASP A 1 106 ? -5.111 7.801 2.041 1.00 97.69 106 ASP A N 1
ATOM 857 C CA . ASP A 1 106 ? -6.567 7.758 1.861 1.00 97.69 106 ASP A CA 1
ATOM 858 C C . ASP A 1 106 ? -7.228 6.736 2.810 1.00 97.69 106 ASP A C 1
ATOM 860 O O . ASP A 1 106 ? -8.197 7.055 3.508 1.00 97.69 106 ASP A O 1
ATOM 864 N N . LEU A 1 107 ? -6.645 5.538 2.939 1.00 97.69 107 LEU A N 1
ATOM 865 C CA . LEU A 1 107 ? -7.067 4.520 3.911 1.00 97.69 107 LEU A CA 1
ATOM 866 C C . LEU A 1 107 ? -6.860 4.988 5.361 1.00 97.69 107 LEU A C 1
ATOM 868 O O . LEU A 1 107 ? -7.708 4.728 6.214 1.00 97.69 107 LEU A O 1
ATOM 872 N N . SER A 1 108 ? -5.778 5.724 5.652 1.00 97.00 108 SER A N 1
ATOM 873 C CA . SER A 1 108 ? -5.552 6.307 6.986 1.00 97.00 108 SER A CA 1
ATOM 874 C C . SER A 1 108 ? -6.598 7.375 7.338 1.00 97.00 108 SER A C 1
ATOM 876 O O . SER A 1 108 ? -7.056 7.420 8.479 1.00 97.00 108 SER A O 1
ATOM 878 N N . VAL A 1 109 ? -7.011 8.210 6.375 1.00 97.75 109 VAL A N 1
ATOM 879 C CA . VAL A 1 109 ? -8.082 9.206 6.560 1.00 97.75 109 VAL A CA 1
ATOM 880 C C . VAL A 1 109 ? -9.431 8.518 6.763 1.00 97.75 109 VAL A C 1
ATOM 882 O O . VAL A 1 109 ? -10.130 8.838 7.724 1.00 97.75 109 VAL A O 1
ATOM 885 N N . THR A 1 110 ? -9.765 7.529 5.930 1.00 97.44 110 THR A N 1
ATOM 886 C CA . THR A 1 110 ? -11.002 6.735 6.059 1.00 97.44 110 THR A CA 1
ATOM 887 C C . THR A 1 110 ? -11.095 6.063 7.433 1.00 97.44 110 THR A C 1
ATOM 889 O O . THR A 1 110 ? -12.105 6.186 8.126 1.00 97.44 110 THR A O 1
ATOM 892 N N . LEU A 1 111 ? -10.009 5.429 7.886 1.00 96.50 111 LEU A N 1
ATOM 893 C CA . LEU A 1 111 ? -9.927 4.802 9.204 1.00 96.50 111 LEU A CA 1
ATOM 894 C C . LEU A 1 111 ? -10.062 5.814 10.356 1.00 96.50 111 LEU A C 1
ATOM 896 O O . LEU A 1 111 ? -10.723 5.536 11.359 1.00 96.50 111 LEU A O 1
ATOM 900 N N . GLN A 1 112 ? -9.466 7.001 10.222 1.00 94.81 112 GLN A N 1
ATOM 901 C CA . GLN A 1 112 ? -9.599 8.054 11.227 1.00 94.81 112 GLN A CA 1
ATOM 902 C C . GLN A 1 112 ? -11.035 8.601 11.296 1.00 94.81 112 GLN A C 1
ATOM 904 O O . GLN A 1 112 ? -11.509 8.907 12.393 1.00 94.81 112 GLN A O 1
ATOM 909 N N . ALA A 1 113 ? -11.740 8.664 10.162 1.00 96.44 113 ALA A N 1
ATOM 910 C CA . ALA A 1 113 ? -13.128 9.113 10.058 1.00 96.44 113 ALA A CA 1
ATOM 911 C C . ALA A 1 113 ? -14.169 8.084 10.550 1.00 96.44 113 ALA A C 1
ATOM 913 O O . ALA A 1 113 ? -15.302 8.468 10.837 1.00 96.44 113 ALA A O 1
ATOM 914 N N . ALA A 1 114 ? -13.811 6.801 10.693 1.00 96.44 114 ALA A N 1
ATOM 915 C CA . ALA A 1 114 ? -14.731 5.760 11.161 1.00 96.44 114 ALA A CA 1
ATOM 916 C C . ALA A 1 114 ? -15.357 6.100 12.532 1.00 96.44 114 ALA A C 1
ATOM 918 O O . ALA A 1 114 ? -14.651 6.408 13.494 1.00 96.44 114 ALA A O 1
ATOM 919 N N . LEU A 1 115 ? -16.686 6.034 12.638 1.00 95.50 115 LEU A N 1
ATOM 920 C CA . LEU A 1 115 ? -17.424 6.454 13.841 1.00 95.50 115 LEU A CA 1
ATOM 921 C C . LEU A 1 115 ? -17.621 5.333 14.876 1.00 95.50 115 LEU A C 1
ATOM 923 O O . LEU A 1 115 ? -17.972 5.607 16.019 1.00 95.50 115 LEU A O 1
ATOM 927 N N . ASN A 1 116 ? -17.426 4.075 14.481 1.00 95.44 116 ASN A N 1
ATOM 928 C CA . ASN A 1 116 ? -17.664 2.889 15.302 1.00 95.44 116 ASN A CA 1
ATOM 929 C C . ASN A 1 116 ? -16.788 1.710 14.830 1.00 95.44 116 ASN A C 1
ATOM 931 O O . ASN A 1 116 ? -16.091 1.812 13.818 1.00 95.44 116 ASN A O 1
ATOM 935 N N . GLN A 1 117 ? -16.837 0.592 15.560 1.00 94.62 117 GLN A N 1
ATOM 936 C CA . GLN A 1 117 ? -16.047 -0.610 15.271 1.00 94.62 117 GLN A CA 1
ATOM 937 C C . GLN A 1 117 ? -16.339 -1.200 13.879 1.00 94.62 117 GLN A C 1
ATOM 939 O O . GLN A 1 117 ? -15.406 -1.489 13.136 1.00 94.62 117 GLN A O 1
ATOM 944 N N . ALA A 1 118 ? -17.611 -1.288 13.478 1.00 96.19 118 ALA A N 1
ATOM 945 C CA . ALA A 1 118 ? -17.989 -1.792 12.156 1.00 96.19 118 ALA A CA 1
ATOM 946 C C . ALA A 1 118 ? -17.389 -0.942 11.017 1.00 96.19 118 ALA A C 1
ATOM 948 O O . ALA A 1 118 ? -16.919 -1.476 10.016 1.00 96.19 118 ALA A O 1
ATOM 949 N N . GLY A 1 119 ? -17.327 0.383 11.193 1.00 97.06 119 GLY A N 1
ATOM 950 C CA . GLY A 1 119 ? -16.667 1.290 10.253 1.00 97.06 119 GLY A CA 1
ATOM 951 C C . GLY A 1 119 ? -15.144 1.124 10.185 1.00 97.06 119 GLY A C 1
ATOM 952 O O . GLY A 1 119 ? -14.565 1.420 9.148 1.00 97.06 119 GLY A O 1
ATOM 953 N N . ILE A 1 120 ? -14.493 0.645 11.252 1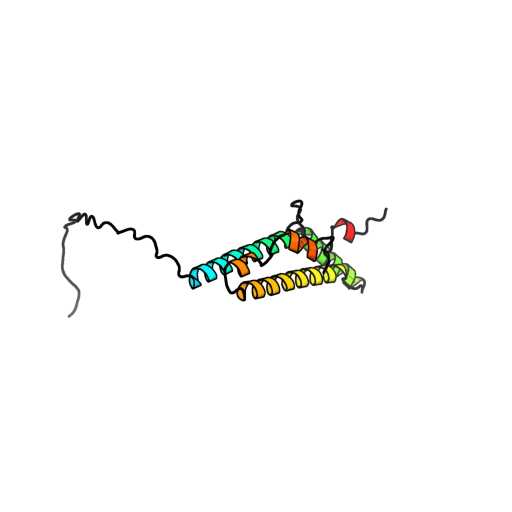.00 97.12 120 ILE A N 1
ATOM 954 C CA . ILE A 1 120 ? -13.057 0.301 11.269 1.00 97.12 120 ILE A CA 1
ATOM 955 C C . ILE A 1 120 ? -12.812 -1.022 10.535 1.00 97.12 120 ILE A C 1
ATOM 957 O O . ILE A 1 120 ? -11.843 -1.150 9.785 1.00 97.12 120 ILE A O 1
ATOM 961 N N . GLU A 1 121 ? -13.681 -2.005 10.755 1.00 96.38 121 GLU A N 1
ATOM 962 C CA . GLU A 1 121 ? -13.592 -3.339 10.153 1.00 96.38 121 GLU A CA 1
ATOM 963 C C . GLU A 1 121 ? -13.897 -3.322 8.652 1.00 96.38 121 GLU A C 1
ATOM 965 O O . GLU A 1 121 ? -13.241 -4.035 7.896 1.00 96.38 121 GLU A O 1
ATOM 970 N N . ALA A 1 122 ? -14.803 -2.444 8.211 1.00 97.12 122 ALA A N 1
ATOM 971 C CA . ALA A 1 122 ? -15.121 -2.221 6.802 1.00 97.12 122 ALA A CA 1
ATOM 972 C C . ALA A 1 122 ? -13.982 -1.571 5.986 1.00 97.12 122 ALA A C 1
ATOM 974 O O . ALA A 1 122 ? -14.051 -1.565 4.755 1.00 97.12 122 ALA A O 1
ATOM 975 N N . VAL A 1 123 ? -12.936 -1.024 6.626 1.00 97.25 123 VAL A N 1
ATOM 976 C CA . VAL A 1 123 ? -11.756 -0.525 5.901 1.00 97.25 123 VAL A CA 1
ATOM 977 C C . VAL A 1 123 ? -10.896 -1.709 5.468 1.00 97.25 123 VAL A C 1
ATOM 979 O O . VAL A 1 123 ? -10.094 -2.244 6.241 1.00 97.25 123 VAL A O 1
ATOM 982 N N . ASP A 1 124 ? -11.054 -2.097 4.205 1.00 97.75 124 ASP A N 1
ATOM 983 C CA . ASP A 1 124 ? -10.205 -3.089 3.557 1.00 97.75 124 ASP A CA 1
ATOM 984 C C . ASP A 1 124 ? -8.766 -2.563 3.420 1.00 97.75 124 ASP A C 1
ATOM 986 O O . ASP A 1 124 ? -8.481 -1.583 2.730 1.00 97.75 124 ASP A O 1
ATOM 990 N N . ILE A 1 125 ? -7.861 -3.241 4.121 1.00 97.06 125 ILE A N 1
ATOM 991 C CA . ILE A 1 125 ? -6.417 -2.981 4.172 1.00 97.06 125 ILE A CA 1
ATOM 992 C C . ILE A 1 125 ? -5.618 -4.247 3.825 1.00 97.06 125 ILE A C 1
ATOM 994 O O . ILE A 1 125 ? -4.460 -4.387 4.233 1.00 97.06 125 ILE A O 1
ATOM 998 N N . SER A 1 126 ? -6.267 -5.204 3.156 1.00 96.62 126 SER A N 1
ATOM 999 C CA . SER A 1 126 ? -5.703 -6.501 2.778 1.00 96.62 126 SER A CA 1
ATOM 1000 C C . SER A 1 126 ? -4.518 -6.362 1.814 1.00 96.62 126 SER A C 1
ATOM 1002 O O . SER A 1 126 ? -4.338 -5.334 1.154 1.00 96.62 126 SER A O 1
ATOM 1004 N N . LEU A 1 127 ? -3.681 -7.400 1.732 1.00 94.94 127 LEU A N 1
ATOM 1005 C CA . LEU A 1 127 ? -2.620 -7.440 0.719 1.00 94.94 127 LEU A CA 1
ATOM 1006 C C . LEU A 1 127 ? -3.237 -7.644 -0.665 1.00 94.94 127 LEU A C 1
ATOM 1008 O O . LEU A 1 127 ? -2.824 -7.003 -1.619 1.00 94.94 127 LEU A O 1
ATOM 1012 N N . GLU A 1 128 ? -4.280 -8.461 -0.738 1.00 95.62 128 GLU A N 1
ATOM 1013 C CA . GLU A 1 128 ? -5.082 -8.779 -1.912 1.00 95.62 128 GLU A CA 1
ATOM 1014 C C . GLU A 1 128 ? -5.632 -7.509 -2.581 1.00 95.62 128 GLU A C 1
ATOM 1016 O O . GLU A 1 128 ? -5.515 -7.355 -3.798 1.00 95.62 128 GLU A O 1
ATOM 1021 N N . ARG A 1 129 ? -6.136 -6.545 -1.793 1.00 95.31 129 ARG A N 1
ATOM 1022 C CA . ARG A 1 129 ? -6.501 -5.208 -2.286 1.00 95.31 129 ARG A CA 1
ATOM 1023 C C . ARG A 1 129 ? -5.319 -4.485 -2.923 1.00 95.31 129 ARG A C 1
ATOM 1025 O O . ARG A 1 129 ? -5.455 -3.918 -4.006 1.00 95.31 129 ARG A O 1
ATOM 1032 N N . LEU A 1 130 ? -4.178 -4.449 -2.234 1.00 94.56 130 LEU A N 1
ATOM 1033 C CA . LEU A 1 130 ? -2.992 -3.732 -2.705 1.00 94.56 130 LEU A CA 1
ATOM 1034 C C . LEU A 1 130 ? -2.433 -4.368 -3.986 1.00 94.56 130 LEU A C 1
ATOM 1036 O O . LEU A 1 130 ? -2.100 -3.638 -4.913 1.00 94.56 130 LEU A O 1
ATOM 1040 N N . GLU A 1 131 ? -2.427 -5.698 -4.093 1.00 93.12 131 GLU A N 1
ATOM 1041 C CA . GLU A 1 131 ? -2.070 -6.427 -5.318 1.00 93.12 131 GLU A CA 1
ATOM 1042 C C . GLU A 1 131 ? -3.059 -6.154 -6.462 1.00 93.12 131 GLU A C 1
ATOM 1044 O O . GLU A 1 131 ? -2.636 -5.888 -7.585 1.00 93.12 131 GLU A O 1
ATOM 1049 N N . GLY A 1 132 ? -4.370 -6.136 -6.196 1.00 93.06 132 GLY A N 1
ATOM 1050 C CA . GLY A 1 132 ? -5.382 -5.822 -7.213 1.00 93.06 132 GLY A CA 1
ATOM 1051 C C . GLY A 1 132 ? -5.309 -4.382 -7.745 1.00 93.06 132 GLY A C 1
ATOM 1052 O O . GLY A 1 132 ? -5.661 -4.122 -8.895 1.00 93.06 132 GLY A O 1
ATOM 1053 N N . LEU A 1 133 ? -4.824 -3.433 -6.938 1.00 93.81 133 LEU A N 1
ATOM 1054 C CA . LEU A 1 133 ? -4.637 -2.036 -7.349 1.00 93.81 133 LEU A CA 1
ATOM 1055 C C . LEU A 1 133 ? -3.258 -1.760 -7.962 1.00 93.81 133 LEU A C 1
ATOM 1057 O O . LEU A 1 133 ? -3.164 -0.968 -8.903 1.00 93.81 133 LEU A O 1
ATOM 1061 N N . PHE A 1 134 ? -2.209 -2.377 -7.416 1.00 90.06 134 PHE A N 1
ATOM 1062 C CA . PHE A 1 134 ? -0.814 -1.980 -7.624 1.00 90.06 134 PHE A CA 1
ATOM 1063 C C . PHE A 1 134 ? 0.164 -3.146 -7.850 1.00 90.06 134 PHE A C 1
ATOM 1065 O O . PHE A 1 134 ? 1.358 -2.907 -8.002 1.00 90.06 134 PHE A O 1
ATOM 1072 N N . GLY A 1 135 ? -0.278 -4.404 -7.845 1.00 85.56 135 GLY A N 1
ATOM 1073 C CA . GLY A 1 135 ? 0.569 -5.543 -8.217 1.00 85.56 135 GLY A CA 1
ATOM 1074 C C . GLY A 1 135 ? 0.944 -5.511 -9.704 1.00 85.56 135 GLY A C 1
ATOM 1075 O O . GLY A 1 135 ? 0.592 -4.579 -10.423 1.00 85.56 135 GLY A O 1
ATOM 1076 N N . ALA A 1 136 ? 1.617 -6.542 -10.219 1.00 82.50 136 ALA A N 1
ATOM 1077 C CA . ALA A 1 136 ? 1.994 -6.592 -11.644 1.00 82.50 136 ALA A CA 1
ATOM 1078 C C . ALA A 1 136 ? 0.776 -6.542 -12.601 1.00 82.50 136 ALA A C 1
ATOM 1080 O O . ALA A 1 136 ? 0.886 -6.077 -13.729 1.00 82.50 136 ALA A O 1
ATOM 1081 N N . GLN A 1 137 ? -0.398 -6.981 -12.129 1.00 79.50 137 GLN A N 1
ATOM 1082 C CA . GLN A 1 137 ? -1.691 -6.911 -12.830 1.00 79.50 137 GLN A CA 1
ATOM 1083 C C . GLN A 1 137 ? -2.612 -5.805 -12.261 1.00 79.50 137 GLN A C 1
ATOM 1085 O O . GLN A 1 137 ? -3.830 -5.855 -12.419 1.00 79.50 137 GLN A O 1
ATOM 1090 N N . GLY A 1 138 ? -2.045 -4.838 -11.531 1.00 81.44 138 GLY A N 1
ATOM 1091 C CA . GLY A 1 138 ? -2.783 -3.826 -10.778 1.00 81.44 138 GLY A CA 1
ATOM 1092 C C . GLY A 1 138 ? -3.486 -2.789 -11.657 1.00 81.44 138 GLY A C 1
ATOM 1093 O O . GLY A 1 138 ? -2.896 -2.242 -12.587 1.00 81.44 138 GLY A O 1
ATOM 1094 N N . VAL A 1 139 ? -4.741 -2.461 -11.330 1.00 85.75 139 VAL A N 1
ATOM 1095 C CA . VAL A 1 139 ? -5.598 -1.601 -12.177 1.00 85.75 139 VAL A CA 1
ATOM 1096 C C . VAL A 1 139 ? -5.289 -0.095 -12.135 1.00 85.75 139 VAL A C 1
ATOM 1098 O O . VAL A 1 139 ? -5.850 0.654 -12.933 1.00 85.75 139 VAL A O 1
ATOM 1101 N N . ARG A 1 140 ? -4.454 0.389 -11.203 1.00 85.88 140 ARG A N 1
ATOM 1102 C CA . ARG A 1 140 ? -4.125 1.827 -11.066 1.00 85.88 140 ARG A CA 1
ATOM 1103 C C . ARG A 1 140 ? -2.736 2.179 -11.575 1.00 85.88 140 ARG A C 1
ATOM 1105 O O . ARG A 1 140 ? -2.576 3.130 -12.332 1.00 85.88 140 ARG A O 1
ATOM 1112 N N . ALA A 1 141 ? -1.738 1.462 -11.084 1.00 82.31 141 ALA A N 1
ATOM 1113 C CA . ALA A 1 141 ? -0.348 1.599 -11.480 1.00 82.31 141 ALA A CA 1
ATOM 1114 C C . ALA A 1 141 ? 0.281 0.223 -11.260 1.00 82.31 141 ALA A C 1
ATOM 1116 O O . ALA A 1 141 ? 0.447 -0.145 -10.095 1.00 82.31 141 ALA A O 1
ATOM 1117 N N . PRO A 1 142 ? 0.560 -0.556 -12.317 1.00 78.12 142 PRO A N 1
ATOM 1118 C CA . PRO A 1 142 ? 1.154 -1.868 -12.141 1.00 78.12 142 PRO A CA 1
ATOM 1119 C C . PRO A 1 142 ? 2.536 -1.726 -11.508 1.00 78.12 142 PRO A C 1
ATOM 1121 O O . PRO A 1 142 ? 3.222 -0.719 -11.719 1.00 78.12 142 PRO A O 1
ATOM 1124 N N . ASP A 1 143 ? 2.939 -2.728 -10.734 1.00 79.62 143 ASP A N 1
ATOM 1125 C CA . ASP A 1 143 ? 4.316 -2.819 -10.256 1.00 79.62 143 ASP A CA 1
ATOM 1126 C C . ASP A 1 143 ? 5.264 -2.807 -11.462 1.00 79.62 143 ASP A C 1
ATOM 1128 O O . ASP A 1 143 ? 5.086 -3.625 -12.371 1.00 79.62 143 ASP A O 1
ATOM 1132 N N . PRO A 1 144 ? 6.241 -1.886 -11.520 1.00 72.31 144 PRO A N 1
ATOM 1133 C CA . PRO A 1 144 ? 7.288 -1.953 -12.521 1.00 72.31 144 PRO A CA 1
ATOM 1134 C C . PRO A 1 144 ? 8.118 -3.204 -12.235 1.00 72.31 144 PRO A C 1
ATOM 1136 O O . PRO A 1 144 ? 8.967 -3.207 -11.345 1.00 72.31 144 PRO A O 1
ATOM 1139 N N . ASP A 1 145 ? 7.837 -4.264 -12.993 1.00 66.00 145 ASP A N 1
ATOM 1140 C CA . ASP A 1 145 ? 8.384 -5.615 -12.833 1.00 66.00 145 ASP A CA 1
ATOM 1141 C C . ASP A 1 145 ? 9.851 -5.691 -13.300 1.00 66.00 145 ASP A C 1
ATOM 1143 O O . ASP A 1 145 ? 10.215 -6.432 -14.209 1.00 66.00 145 ASP A O 1
ATOM 1147 N N . ILE A 1 146 ? 10.697 -4.835 -12.721 1.00 58.66 146 ILE A N 1
ATOM 1148 C CA . ILE A 1 146 ? 12.091 -4.642 -13.110 1.00 58.66 146 ILE A CA 1
ATOM 1149 C C . ILE A 1 146 ? 12.934 -5.741 -12.465 1.00 58.66 146 ILE A C 1
ATOM 1151 O O . ILE A 1 146 ? 13.560 -5.546 -11.421 1.00 58.66 146 ILE A O 1
ATOM 1155 N N . TYR A 1 147 ? 12.996 -6.900 -13.116 1.00 51.50 147 TYR A N 1
ATOM 1156 C CA . TYR A 1 147 ? 14.121 -7.799 -12.900 1.00 51.50 147 TYR A CA 1
ATOM 1157 C C . TYR A 1 147 ? 15.368 -7.189 -13.544 1.00 51.50 147 TYR A C 1
ATOM 1159 O O . TYR A 1 147 ? 15.315 -6.660 -14.652 1.00 51.50 147 TYR A O 1
ATOM 1167 N N . THR A 1 148 ? 16.524 -7.325 -12.890 1.00 44.91 148 THR A N 1
ATOM 1168 C CA . THR A 1 148 ? 17.817 -6.835 -13.401 1.00 44.91 148 THR A CA 1
ATOM 1169 C C . THR A 1 148 ? 18.079 -7.257 -14.853 1.00 44.91 148 THR A C 1
ATOM 1171 O O . THR A 1 148 ? 18.567 -6.458 -15.643 1.00 44.91 148 THR A O 1
ATOM 1174 N N . ARG A 1 149 ? 17.687 -8.480 -15.241 1.00 45.66 149 ARG A N 1
ATOM 1175 C CA . ARG A 1 149 ? 17.826 -9.004 -16.615 1.00 45.66 149 ARG A CA 1
ATOM 1176 C C . ARG A 1 149 ? 17.109 -8.165 -17.687 1.00 45.66 149 ARG A C 1
ATOM 1178 O O . ARG A 1 149 ? 17.578 -8.119 -18.817 1.00 45.66 149 ARG A O 1
ATOM 1185 N N . ASP A 1 150 ? 16.007 -7.505 -17.328 1.00 46.53 150 ASP A N 1
ATOM 1186 C CA . ASP A 1 150 ? 15.168 -6.734 -18.250 1.00 46.53 150 ASP A CA 1
ATOM 1187 C C . ASP A 1 150 ? 15.704 -5.295 -18.431 1.00 46.53 150 ASP A C 1
ATOM 1189 O O . ASP A 1 150 ? 15.306 -4.592 -19.358 1.00 46.53 150 ASP A O 1
ATOM 1193 N N . LEU A 1 151 ? 16.656 -4.863 -17.586 1.00 45.88 151 LEU A N 1
ATOM 1194 C CA . LEU A 1 151 ? 17.405 -3.607 -17.749 1.00 45.88 151 LEU A CA 1
ATOM 1195 C C . LEU A 1 151 ? 18.576 -3.736 -18.734 1.00 45.88 151 LEU A C 1
ATOM 1197 O O . LEU A 1 151 ? 18.884 -2.771 -19.428 1.00 45.88 151 LEU A O 1
ATOM 1201 N N . TRP A 1 152 ? 19.211 -4.911 -18.797 1.00 49.28 152 TRP A N 1
ATOM 1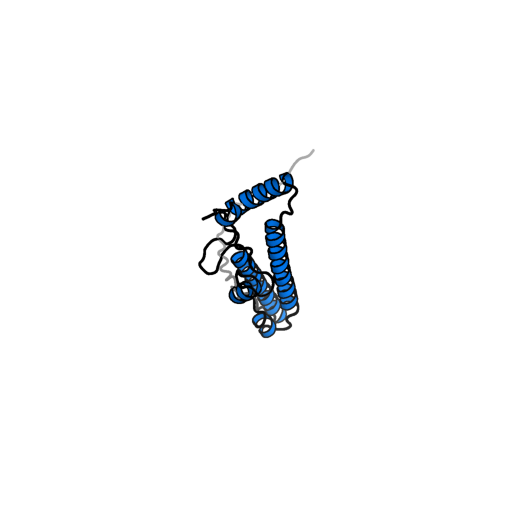202 C CA . TRP A 1 152 ? 20.438 -5.141 -19.575 1.00 49.28 152 TRP A CA 1
ATOM 1203 C C . TRP A 1 152 ? 20.213 -5.512 -21.041 1.00 49.28 152 TRP A C 1
ATOM 1205 O O . TRP A 1 152 ? 21.187 -5.646 -21.773 1.00 49.28 152 TRP A O 1
ATOM 1215 N N . GLY A 1 153 ? 18.959 -5.682 -21.476 1.00 42.59 153 GLY A N 1
ATOM 1216 C CA . GLY A 1 153 ? 18.650 -6.007 -22.868 1.00 42.59 153 GLY A CA 1
ATOM 1217 C C . GLY A 1 153 ? 19.327 -7.298 -23.324 1.00 42.59 153 GLY A C 1
ATOM 1218 O O . GLY A 1 153 ? 20.132 -7.279 -24.251 1.00 42.59 153 GLY A O 1
ATOM 1219 N N . HIS A 1 154 ? 19.014 -8.426 -22.679 1.00 39.03 154 HIS A N 1
ATOM 1220 C CA . HIS A 1 154 ? 19.354 -9.721 -23.265 1.00 39.03 154 HIS A CA 1
ATOM 1221 C C . HIS A 1 154 ? 18.481 -9.971 -24.498 1.00 39.03 154 HIS A C 1
ATOM 1223 O O . HIS A 1 154 ? 17.403 -10.561 -24.411 1.00 39.03 154 HIS A O 1
ATOM 1229 N N . ASP A 1 155 ? 18.982 -9.498 -25.639 1.00 41.38 155 ASP A N 1
ATOM 1230 C CA . ASP A 1 155 ? 18.580 -9.949 -26.964 1.00 41.38 155 ASP A CA 1
ATOM 1231 C C . ASP A 1 155 ? 18.653 -11.485 -27.032 1.00 41.38 155 ASP A C 1
ATOM 1233 O O . ASP A 1 155 ? 19.582 -12.106 -26.496 1.00 41.38 155 ASP A O 1
ATOM 1237 N N . GLY A 1 156 ? 17.653 -12.082 -27.684 1.00 37.88 156 GLY A N 1
ATOM 1238 C CA . GLY A 1 156 ? 17.644 -13.491 -28.093 1.00 37.88 156 GLY A CA 1
ATOM 1239 C C . GLY A 1 156 ? 18.102 -13.663 -29.535 1.00 37.88 156 GLY A C 1
ATOM 1240 O O . GLY A 1 156 ? 17.901 -12.714 -30.324 1.00 37.88 156 GLY A O 1
#

pLDDT: mean 75.59, std 20.61, range [31.92, 97.75]

Sequence (156 aa):
MLDLVLQHPFDDYTYNQITGELEHTPPPEPTPAEALALAKRAKHRELKRNVQRFIRFKPDGSTRYDTDLKLNLMDYINERKEAGLSPAPADAVRAWIKAVQGEYRDLSVTLQAALNQAGIEAVDISLERLEGLFGAQGVRAPDPDIYTRDLWGHDG

Radius of gyration: 29.42 Å; chains: 1; bounding box: 50×44×94 Å

Secondary structure (DSSP, 8-state):
------------------------PPPPPPPHHHHHHHHHHHHHHHHHHHHHHHHHB-TTS-BSS-HHHHHHHHHHHHHHHHTT---HHHHHHHHHHHHHHHHHHHHHHHHHH--SHHHHHTS---HHHHHHHHSTT-SSS------HHHHTT---